Protein AF-A0A6M0KX44-F1 (afdb_monomer_lite)

Sequence (167 aa):
MLKAMPGNVDAEVINQVLIPKIIKIKYPELDDEEVESLRQFVVVDSVVKNGEIKEEGDKKFIKMADKFVNIDELHIDLIDTINPFQKAFEILSKSVTTGVLKLIQESIEFTRITMTQEEALILYPKIAKFKQERHRLPDINALDALEKRMAEALIFLNNLRRERKNG

Structure (mmCIF, N/CA/C/O backbone):
data_AF-A0A6M0KX44-F1
#
_entry.id   AF-A0A6M0KX44-F1
#
loop_
_atom_site.group_PDB
_atom_site.id
_atom_site.type_symbol
_atom_site.label_atom_id
_atom_site.label_alt_id
_atom_site.label_comp_id
_atom_site.label_asym_id
_atom_site.label_entity_id
_atom_site.label_seq_id
_atom_site.pdbx_PDB_ins_code
_atom_site.Cartn_x
_atom_site.Cartn_y
_atom_site.Cartn_z
_atom_site.occupancy
_atom_site.B_iso_or_equiv
_atom_site.auth_seq_id
_atom_site.auth_comp_id
_atom_site.auth_asym_id
_atom_site.auth_atom_id
_atom_site.pdbx_PDB_model_num
ATOM 1 N N . MET A 1 1 ? -10.682 19.448 -5.289 1.00 33.47 1 MET A N 1
ATOM 2 C CA . MET A 1 1 ? -11.369 18.164 -5.548 1.00 33.47 1 MET A CA 1
ATOM 3 C C . MET A 1 1 ? -10.320 17.142 -5.971 1.00 33.47 1 MET A C 1
ATOM 5 O O . MET A 1 1 ? -9.900 17.154 -7.122 1.00 33.47 1 MET A O 1
ATOM 9 N N . LEU A 1 2 ? -9.810 16.350 -5.024 1.00 35.00 2 LEU A N 1
ATOM 10 C CA . LEU A 1 2 ? -8.827 15.295 -5.290 1.00 35.00 2 LEU A CA 1
ATOM 11 C C . LEU A 1 2 ? -9.566 14.066 -5.830 1.00 35.00 2 LEU A C 1
ATOM 13 O O . LEU A 1 2 ? -10.404 13.489 -5.142 1.00 35.00 2 LEU A O 1
ATOM 17 N N . LYS A 1 3 ? -9.298 13.726 -7.094 1.00 34.03 3 LYS A N 1
ATOM 18 C CA . LYS A 1 3 ? -9.843 12.544 -7.763 1.00 34.03 3 LYS A CA 1
ATOM 19 C C . LYS A 1 3 ? -9.271 11.278 -7.126 1.00 34.03 3 LYS A C 1
ATOM 21 O O . LYS A 1 3 ? -8.059 11.113 -7.033 1.00 34.03 3 LYS A O 1
ATOM 26 N N . ALA A 1 4 ? -10.194 10.415 -6.730 1.00 50.09 4 ALA A N 1
ATOM 27 C CA . ALA A 1 4 ? -10.004 9.073 -6.219 1.00 50.09 4 ALA A CA 1
ATOM 28 C C . ALA A 1 4 ? -9.211 8.160 -7.172 1.00 50.09 4 ALA A C 1
ATOM 30 O O . ALA A 1 4 ? -9.519 8.129 -8.361 1.00 50.09 4 ALA A O 1
ATOM 31 N N . MET A 1 5 ? -8.269 7.385 -6.615 1.00 34.25 5 MET A N 1
ATOM 32 C CA . MET A 1 5 ? -7.830 6.030 -7.016 1.00 34.25 5 MET A CA 1
ATOM 33 C C . MET A 1 5 ? -6.917 5.453 -5.909 1.00 34.25 5 MET A C 1
ATOM 35 O O . MET A 1 5 ? -6.216 6.231 -5.265 1.00 34.25 5 MET A O 1
ATOM 39 N N . PRO A 1 6 ? -6.764 4.123 -5.768 1.00 38.16 6 PRO A N 1
ATOM 40 C CA . PRO A 1 6 ? -7.747 3.054 -5.613 1.00 38.16 6 PRO A CA 1
ATOM 41 C C . PRO A 1 6 ? -7.807 2.666 -4.119 1.00 38.16 6 PRO A C 1
ATOM 43 O O . PRO A 1 6 ? -6.915 1.996 -3.611 1.00 38.16 6 PRO A O 1
ATOM 46 N N . GLY A 1 7 ? -8.806 3.129 -3.371 1.00 43.78 7 GLY A N 1
ATOM 47 C CA . GLY A 1 7 ? -8.781 2.903 -1.920 1.00 43.78 7 GLY A CA 1
ATOM 48 C C . GLY A 1 7 ? -9.902 3.554 -1.133 1.00 43.78 7 GLY A C 1
ATOM 49 O O . GLY A 1 7 ? -9.722 3.828 0.046 1.00 43.78 7 GLY A O 1
ATOM 50 N N . ASN A 1 8 ? -11.053 3.798 -1.762 1.00 54.00 8 ASN A N 1
ATOM 51 C CA . ASN A 1 8 ? -12.259 4.251 -1.066 1.00 54.00 8 ASN A CA 1
ATOM 52 C C . ASN A 1 8 ? -12.893 3.064 -0.317 1.00 54.00 8 ASN A C 1
ATOM 54 O O . ASN A 1 8 ? -14.048 2.721 -0.537 1.00 54.00 8 ASN A O 1
ATOM 58 N N . VAL A 1 9 ? -12.080 2.341 0.454 1.00 61.72 9 VAL A N 1
ATOM 59 C CA . VAL A 1 9 ? -12.566 1.263 1.303 1.00 61.72 9 VAL A CA 1
ATOM 60 C C . VAL A 1 9 ? -13.200 1.949 2.496 1.00 61.72 9 VAL A C 1
ATOM 62 O O . VAL A 1 9 ? -12.519 2.673 3.225 1.00 61.72 9 VAL A O 1
ATOM 65 N N . ASP A 1 10 ? -14.507 1.767 2.643 1.00 76.12 10 ASP A N 1
ATOM 66 C CA . ASP A 1 10 ? -15.261 2.368 3.732 1.00 76.12 10 ASP A CA 1
ATOM 67 C C . ASP A 1 10 ? -14.647 1.974 5.079 1.00 76.12 10 ASP A C 1
ATOM 69 O O . ASP A 1 10 ? -14.158 0.852 5.246 1.00 76.12 10 ASP A O 1
ATOM 73 N N . ALA A 1 11 ? -14.664 2.899 6.044 1.00 78.00 11 ALA A N 1
ATOM 74 C CA . ALA A 1 11 ? -14.128 2.656 7.385 1.00 78.00 11 ALA A CA 1
ATOM 75 C C . ALA A 1 11 ? -14.719 1.376 7.997 1.00 78.00 11 ALA A C 1
ATOM 77 O O . ALA A 1 11 ? -13.994 0.567 8.569 1.00 78.00 11 ALA A O 1
ATOM 78 N N . GLU A 1 12 ? -16.004 1.139 7.749 1.00 80.25 12 GLU A N 1
ATOM 79 C CA . GLU A 1 12 ? -16.715 -0.060 8.172 1.00 80.25 12 GLU A CA 1
ATOM 80 C C . GLU A 1 12 ? -16.141 -1.336 7.537 1.00 80.25 12 GLU A C 1
ATOM 82 O O . GLU A 1 12 ? -15.875 -2.312 8.232 1.00 80.25 12 GLU A O 1
ATOM 87 N N . VAL A 1 13 ? -15.823 -1.322 6.239 1.00 81.44 13 VAL A N 1
ATOM 88 C CA . VAL A 1 13 ? -15.186 -2.464 5.560 1.00 81.44 13 VAL A CA 1
ATOM 89 C C . VAL A 1 13 ? -13.766 -2.697 6.089 1.00 81.44 13 VAL A C 1
ATOM 91 O O . VAL A 1 13 ? -13.336 -3.842 6.243 1.00 81.44 13 VAL A O 1
ATOM 94 N N . ILE A 1 14 ? -13.025 -1.635 6.407 1.00 80.81 14 ILE A N 1
ATOM 95 C CA . ILE A 1 14 ? -11.701 -1.759 7.031 1.00 80.81 14 ILE A CA 1
ATOM 96 C C . ILE A 1 14 ? -11.831 -2.430 8.402 1.00 80.81 14 ILE A C 1
ATOM 98 O O . ILE A 1 14 ? -11.165 -3.439 8.653 1.00 80.81 14 ILE A O 1
ATOM 102 N N . ASN A 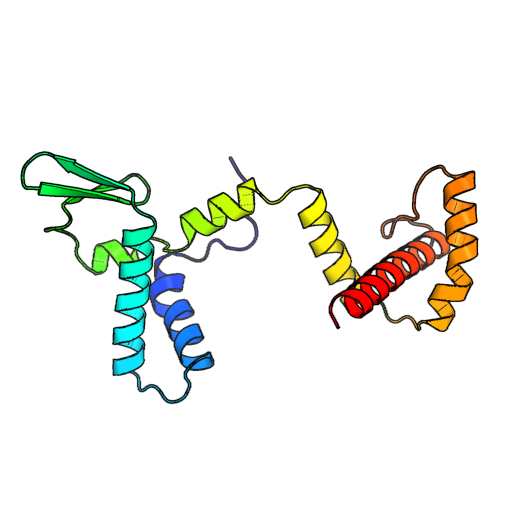1 15 ? -12.708 -1.899 9.252 1.00 83.69 15 ASN A N 1
ATOM 103 C CA . ASN A 1 15 ? -12.838 -2.295 10.648 1.00 83.69 15 ASN A CA 1
ATOM 104 C C . ASN A 1 15 ? -13.483 -3.674 10.812 1.00 83.69 15 ASN A C 1
ATOM 106 O O . ASN A 1 15 ? -12.996 -4.468 11.611 1.00 83.69 15 ASN A O 1
ATOM 110 N N . GLN A 1 16 ? -14.519 -3.993 10.034 1.00 84.75 16 GLN A N 1
ATOM 111 C CA . GLN A 1 16 ? -15.290 -5.233 10.174 1.00 84.75 16 GLN A CA 1
ATOM 112 C C . GLN A 1 16 ? -14.808 -6.369 9.263 1.00 84.75 16 GLN A C 1
ATOM 114 O O . GLN A 1 16 ? -15.067 -7.534 9.552 1.00 84.75 16 GLN A O 1
ATOM 119 N N . VAL A 1 17 ? -14.109 -6.073 8.160 1.00 85.25 17 VAL A N 1
ATOM 120 C CA . VAL A 1 17 ? -13.723 -7.106 7.178 1.00 85.25 17 VAL A CA 1
ATOM 121 C C . VAL A 1 17 ? -12.214 -7.245 7.049 1.00 85.25 17 VAL A C 1
ATOM 123 O O . VAL A 1 17 ? -11.698 -8.361 7.109 1.00 85.25 17 VAL A O 1
ATOM 126 N N . LEU A 1 18 ? -11.484 -6.148 6.840 1.00 83.25 18 LEU A N 1
ATOM 127 C CA . LEU A 1 18 ? -10.052 -6.232 6.536 1.00 83.25 18 LEU A CA 1
ATOM 128 C C . LEU A 1 18 ? -9.199 -6.511 7.773 1.00 83.25 18 LEU A C 1
ATOM 130 O O . LEU A 1 18 ? -8.347 -7.398 7.713 1.00 83.25 18 LEU A O 1
ATOM 134 N N . ILE A 1 19 ? -9.429 -5.803 8.882 1.00 86.44 19 ILE A N 1
ATOM 135 C CA . ILE A 1 19 ? -8.669 -6.010 10.123 1.00 86.44 19 ILE A CA 1
ATOM 136 C C . ILE A 1 19 ? -8.808 -7.461 10.621 1.00 86.44 19 ILE A C 1
ATOM 138 O O . ILE A 1 19 ? -7.770 -8.107 10.791 1.00 86.44 19 ILE A O 1
ATOM 142 N N . PRO A 1 20 ? -10.020 -8.045 10.742 1.00 88.81 20 PRO A N 1
ATOM 143 C CA . PRO A 1 20 ? -10.169 -9.444 11.151 1.00 88.81 20 PRO A CA 1
ATOM 144 C C . PRO A 1 20 ? -9.480 -10.431 10.204 1.00 88.81 20 PRO A C 1
ATOM 146 O O . PRO A 1 20 ? -8.826 -11.372 10.651 1.00 88.81 20 PRO A O 1
ATOM 149 N N . LYS A 1 21 ? -9.561 -10.204 8.883 1.00 88.00 21 LYS A N 1
ATOM 150 C CA . LYS A 1 21 ? -8.875 -11.053 7.893 1.00 88.00 21 LYS A CA 1
ATOM 151 C C . LYS A 1 21 ? -7.359 -11.021 8.057 1.00 88.00 21 LYS A C 1
ATOM 153 O O . LYS A 1 21 ? -6.725 -12.068 7.994 1.00 88.00 21 LYS A O 1
ATOM 158 N N . ILE A 1 22 ? -6.775 -9.840 8.261 1.00 87.12 22 ILE A N 1
ATOM 159 C CA . ILE A 1 22 ? -5.327 -9.693 8.458 1.00 87.12 22 ILE A CA 1
ATOM 160 C C . ILE A 1 22 ? -4.894 -10.374 9.757 1.00 87.12 22 ILE A C 1
ATOM 162 O O . ILE A 1 22 ? -3.874 -11.064 9.762 1.00 87.12 22 ILE A O 1
ATOM 166 N N . ILE A 1 23 ? -5.676 -10.223 10.831 1.00 87.50 23 ILE A N 1
ATOM 167 C CA . ILE A 1 23 ? -5.426 -10.902 12.105 1.00 87.50 23 ILE A CA 1
ATOM 168 C C . ILE A 1 23 ? -5.395 -12.420 11.894 1.00 87.50 23 ILE A C 1
ATOM 170 O O . ILE A 1 23 ? -4.394 -13.034 12.242 1.00 87.50 23 ILE A O 1
ATOM 174 N N . LYS A 1 24 ? -6.402 -13.005 11.230 1.00 88.88 24 LYS A N 1
ATOM 175 C CA . LYS A 1 24 ? -6.455 -14.453 10.945 1.00 88.88 24 LYS A CA 1
ATOM 176 C C . LYS A 1 24 ? -5.324 -14.956 10.049 1.00 88.88 24 LYS A C 1
ATOM 178 O O . LYS A 1 24 ? -4.873 -16.081 10.202 1.00 88.88 24 LYS A O 1
ATOM 183 N N . ILE A 1 25 ? -4.858 -14.147 9.097 1.00 90.44 25 ILE A N 1
ATOM 184 C CA . ILE A 1 25 ? -3.706 -14.521 8.260 1.00 90.44 25 ILE A CA 1
ATOM 185 C C . ILE A 1 25 ? -2.420 -14.556 9.094 1.00 90.44 25 ILE A C 1
ATOM 187 O O . ILE A 1 25 ? -1.567 -15.412 8.871 1.00 90.44 25 ILE A O 1
ATOM 191 N N . LYS A 1 26 ? -2.260 -13.609 10.025 1.00 88.62 26 LYS A N 1
ATOM 192 C CA . LYS A 1 26 ? -1.049 -13.473 10.841 1.00 88.62 26 LYS A CA 1
ATOM 193 C C . LYS A 1 26 ? -1.026 -14.422 12.042 1.00 88.62 26 LYS A C 1
ATOM 195 O O . LYS A 1 26 ? 0.053 -14.872 12.413 1.00 88.62 26 LYS A O 1
ATOM 200 N N . TYR A 1 27 ? -2.195 -14.706 12.605 1.00 91.00 27 TYR A N 1
ATOM 201 C CA . TYR A 1 27 ? -2.416 -15.577 13.754 1.00 91.00 27 TYR A CA 1
ATOM 202 C C . TYR A 1 27 ? -3.541 -16.574 13.419 1.00 91.00 27 TYR A C 1
ATOM 204 O O . TYR A 1 27 ? -4.690 -16.371 13.823 1.00 91.00 27 TYR A O 1
ATOM 212 N N . PRO A 1 28 ? -3.258 -17.609 12.603 1.00 91.44 28 PRO A N 1
ATOM 213 C CA . PRO A 1 28 ? -4.262 -18.584 12.169 1.00 91.44 28 PRO A CA 1
ATOM 214 C C . PRO A 1 28 ? -4.811 -19.461 13.298 1.00 91.44 28 PRO A C 1
ATOM 216 O O . PRO A 1 28 ? -5.822 -20.130 13.111 1.00 91.44 28 PRO A O 1
ATOM 219 N N . GLU A 1 29 ? -4.110 -19.503 14.429 1.00 91.56 29 GLU A N 1
ATOM 220 C CA . GLU A 1 29 ? -4.456 -20.264 15.625 1.00 91.56 29 GLU A CA 1
ATOM 221 C C . GLU A 1 29 ? -5.556 -19.629 16.478 1.00 91.56 29 GLU A C 1
ATOM 223 O O . GLU A 1 29 ? -6.122 -20.332 17.311 1.00 91.56 29 GLU A O 1
ATOM 228 N N . LEU A 1 30 ? -5.839 -18.336 16.282 1.00 91.38 30 LEU A N 1
ATOM 229 C CA . LEU A 1 30 ? -6.839 -17.625 17.073 1.00 91.38 30 LEU A CA 1
ATOM 230 C C . LEU A 1 30 ? -8.250 -18.050 16.683 1.00 91.38 30 LEU A C 1
ATOM 232 O O . LEU A 1 30 ? -8.577 -18.169 15.494 1.00 91.38 30 LEU A O 1
ATOM 236 N N . ASP A 1 31 ? -9.098 -18.213 17.691 1.00 92.81 31 ASP A N 1
ATOM 237 C CA . ASP A 1 31 ? -10.523 -18.422 17.476 1.00 92.81 31 ASP A CA 1
ATOM 238 C C . ASP A 1 31 ? -11.259 -17.113 17.122 1.00 92.81 31 ASP A C 1
ATOM 240 O O . ASP A 1 31 ? -10.691 -16.017 17.087 1.00 92.81 31 ASP A O 1
ATOM 244 N N . ASP A 1 32 ? -12.546 -17.222 16.793 1.00 89.38 32 ASP A N 1
ATOM 245 C CA . ASP A 1 32 ? -13.342 -16.066 16.377 1.00 89.38 32 ASP A CA 1
ATOM 246 C C . ASP A 1 32 ? -13.519 -15.020 17.499 1.00 89.38 32 ASP A C 1
ATOM 248 O O . ASP A 1 32 ? -13.609 -13.826 17.199 1.00 89.38 32 ASP A O 1
ATOM 252 N N . GLU A 1 33 ? -13.524 -15.428 18.772 1.00 91.19 33 GLU A N 1
ATOM 253 C CA . GLU A 1 33 ? -13.670 -14.526 19.924 1.00 91.19 33 GLU A CA 1
ATOM 254 C C . GLU A 1 33 ? -12.363 -13.774 20.217 1.00 91.19 33 GLU A C 1
ATOM 256 O O . GLU A 1 33 ? -12.361 -12.568 20.495 1.00 91.19 33 GLU A O 1
ATOM 261 N N . GLU A 1 34 ? -11.232 -14.463 20.095 1.00 89.88 34 GLU A N 1
ATOM 262 C CA . GLU A 1 34 ? -9.896 -13.895 20.223 1.00 89.88 34 GLU A CA 1
ATOM 263 C C . GLU A 1 34 ? -9.597 -12.911 19.085 1.00 89.88 34 GLU A C 1
ATOM 265 O O . GLU A 1 34 ? -9.055 -11.824 19.320 1.00 89.88 34 GLU A O 1
ATOM 270 N N . VAL A 1 35 ? -10.004 -13.241 17.853 1.00 89.81 35 VAL A N 1
ATOM 271 C CA . VAL A 1 35 ? -9.896 -12.339 16.697 1.00 89.81 35 VAL A CA 1
ATOM 272 C C . VAL A 1 35 ? -10.718 -11.072 16.918 1.00 89.81 35 VAL A C 1
ATOM 274 O O . VAL A 1 35 ? -10.226 -9.978 16.632 1.00 89.81 35 VAL A O 1
ATOM 277 N N . GLU A 1 36 ? -11.941 -11.191 17.436 1.00 85.56 36 GLU A N 1
ATOM 278 C CA . GLU A 1 36 ? -12.798 -10.035 17.709 1.00 85.56 36 GLU A CA 1
ATOM 279 C C . GLU A 1 36 ? -12.235 -9.162 18.838 1.00 85.56 36 GLU A C 1
ATOM 281 O O . GLU A 1 36 ? -12.172 -7.937 18.709 1.00 85.56 36 GLU A O 1
ATOM 286 N N . SER A 1 37 ? -11.723 -9.778 19.904 1.00 86.75 37 SER A N 1
ATOM 287 C CA . SER A 1 37 ? -11.063 -9.064 21.005 1.00 86.75 37 SER A CA 1
ATOM 288 C C . SER A 1 37 ? -9.842 -8.283 20.514 1.00 86.75 37 SER A C 1
ATOM 290 O O . SER A 1 37 ? -9.647 -7.110 20.849 1.00 86.75 37 SER A O 1
ATOM 292 N N . LEU A 1 38 ? -9.029 -8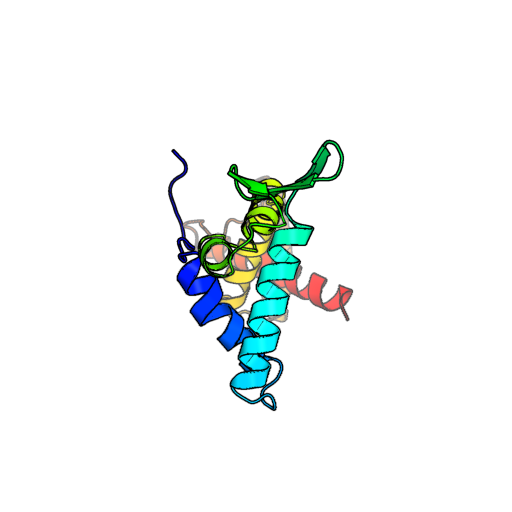.909 19.659 1.00 87.19 38 LEU A N 1
ATOM 293 C CA . LEU A 1 38 ? -7.855 -8.266 19.086 1.00 87.19 38 LEU A CA 1
ATOM 294 C C . LEU A 1 38 ? -8.235 -7.177 18.077 1.00 87.19 38 LEU A C 1
ATOM 296 O O . LEU A 1 38 ? -7.590 -6.129 18.049 1.00 87.19 38 LEU A O 1
ATOM 300 N N . ARG A 1 39 ? -9.297 -7.373 17.285 1.00 87.75 39 ARG A N 1
ATOM 301 C CA . ARG A 1 39 ? -9.853 -6.337 16.404 1.00 87.75 39 ARG A CA 1
ATOM 302 C C . ARG A 1 39 ? -10.229 -5.105 17.219 1.00 87.75 39 ARG A C 1
ATOM 304 O O . ARG A 1 39 ? -9.753 -4.019 16.901 1.00 87.75 39 ARG A O 1
ATOM 311 N N . GLN A 1 40 ? -11.019 -5.267 18.281 1.00 83.12 40 GLN A N 1
ATOM 312 C CA . GLN A 1 40 ? -11.438 -4.156 19.139 1.00 83.12 40 GLN A CA 1
ATOM 313 C C . GLN A 1 40 ? -10.236 -3.407 19.713 1.00 83.12 40 GLN A C 1
ATOM 315 O O . GLN A 1 40 ? -10.167 -2.183 19.604 1.00 83.12 40 GLN A O 1
ATOM 320 N N . PHE A 1 41 ? -9.248 -4.135 20.239 1.00 84.38 41 PHE A N 1
ATOM 321 C CA . PHE A 1 41 ? -8.020 -3.528 20.740 1.00 84.38 41 PHE A CA 1
ATOM 322 C C . PHE A 1 41 ? -7.284 -2.731 19.655 1.00 84.38 41 PHE A C 1
ATOM 324 O O . PHE A 1 41 ? -6.924 -1.578 19.879 1.00 84.38 41 PHE A O 1
ATOM 331 N N . VAL A 1 42 ? -7.090 -3.309 18.466 1.00 83.00 42 VAL A N 1
ATOM 332 C CA . VAL A 1 42 ? -6.376 -2.664 17.353 1.00 83.00 42 VAL A CA 1
ATOM 333 C C . VAL A 1 42 ? -7.089 -1.398 16.889 1.00 83.00 42 VAL A C 1
ATOM 335 O O . VAL A 1 42 ? -6.430 -0.381 16.660 1.00 83.00 42 VAL A O 1
ATOM 338 N N . VAL A 1 43 ? -8.415 -1.436 16.748 1.00 81.00 43 VAL A N 1
ATOM 339 C CA . VAL A 1 43 ? -9.192 -0.282 16.286 1.00 81.00 43 VAL A CA 1
ATOM 340 C C . VAL A 1 43 ? -9.151 0.835 17.341 1.00 81.00 43 VAL A C 1
ATOM 342 O O . VAL A 1 43 ? -8.825 1.974 17.000 1.00 81.00 43 VAL A O 1
ATOM 345 N N . VAL A 1 44 ? -9.383 0.516 18.620 1.00 80.12 44 VAL A N 1
ATOM 346 C CA . VAL A 1 44 ? -9.317 1.490 19.726 1.00 80.12 44 VAL A CA 1
ATOM 347 C C . VAL A 1 44 ? -7.920 2.097 19.841 1.00 80.12 44 VAL A C 1
ATOM 349 O O . VAL A 1 44 ? -7.780 3.319 19.823 1.00 80.12 44 VAL A O 1
ATOM 352 N N . ASP A 1 45 ? -6.878 1.269 19.913 1.00 81.25 45 ASP A N 1
ATOM 353 C CA . ASP A 1 45 ? -5.490 1.717 20.060 1.00 81.25 45 ASP A CA 1
ATOM 354 C C . ASP A 1 45 ? -5.069 2.630 18.903 1.00 81.25 45 ASP A C 1
ATOM 356 O O . ASP A 1 45 ? -4.464 3.683 19.117 1.00 81.25 45 ASP A O 1
ATOM 360 N N . SER A 1 46 ? -5.456 2.276 17.676 1.00 77.19 46 SER A N 1
ATOM 361 C CA . SER A 1 46 ? -5.157 3.079 16.492 1.00 77.19 46 SER A CA 1
ATOM 362 C C . SER A 1 46 ? -5.853 4.437 16.534 1.00 77.19 46 SER A C 1
ATOM 364 O O . SER A 1 46 ? -5.232 5.454 16.228 1.00 77.19 46 SER A O 1
ATOM 366 N N . VAL A 1 47 ? -7.128 4.486 16.923 1.00 73.62 47 VAL A N 1
ATOM 367 C CA . VAL A 1 47 ? -7.884 5.742 17.007 1.00 73.62 47 VAL A CA 1
ATOM 368 C C . VAL A 1 47 ? -7.365 6.625 18.145 1.00 73.62 47 VAL A C 1
ATOM 370 O O . VAL A 1 47 ? -7.157 7.821 17.937 1.00 73.62 47 VAL A O 1
ATOM 373 N N . VAL A 1 48 ? -7.066 6.043 19.308 1.00 74.31 48 VAL A N 1
ATOM 374 C CA . VAL A 1 48 ? -6.545 6.770 20.475 1.00 74.31 48 VAL A CA 1
ATOM 375 C C . VAL A 1 48 ? -5.152 7.338 20.211 1.00 74.31 48 VAL A C 1
ATOM 377 O O . VAL A 1 48 ? -4.919 8.518 20.461 1.00 74.31 48 VAL A O 1
ATOM 380 N N . LYS A 1 49 ? -4.229 6.543 19.652 1.00 71.56 49 LYS A N 1
ATOM 381 C CA . LYS A 1 49 ? -2.866 7.003 19.328 1.00 71.56 49 LYS A CA 1
ATOM 382 C C . LYS A 1 49 ? -2.832 8.033 18.204 1.00 71.56 49 LYS A C 1
ATOM 384 O O . LYS A 1 49 ? -1.932 8.872 18.165 1.00 71.56 49 LYS A O 1
ATOM 389 N N . ASN A 1 50 ? -3.780 7.964 17.271 1.00 65.69 50 ASN A N 1
ATOM 390 C CA . ASN A 1 50 ? -3.845 8.908 16.159 1.00 65.69 50 ASN A CA 1
ATOM 391 C C . ASN A 1 50 ? -4.615 10.192 16.501 1.00 65.69 50 ASN A C 1
ATOM 393 O O . ASN A 1 50 ? -4.375 11.215 15.844 1.00 65.69 50 ASN A O 1
ATOM 397 N N . GLY A 1 51 ? -5.489 10.159 17.509 1.00 67.31 51 GLY A N 1
ATOM 398 C CA . GLY A 1 51 ? -6.223 11.315 18.011 1.00 67.31 51 GLY A CA 1
ATOM 399 C C . GLY A 1 51 ? -5.349 12.279 18.815 1.00 67.31 51 GLY A C 1
ATOM 400 O O . GLY A 1 51 ? -4.379 11.892 19.461 1.00 67.31 51 GLY A O 1
ATOM 401 N N . GLU A 1 52 ? -5.682 13.569 18.768 1.00 67.75 52 GLU A N 1
ATOM 402 C CA . GLU A 1 52 ? -5.092 14.547 19.688 1.00 67.75 52 GLU A CA 1
ATOM 403 C C . GLU A 1 52 ? -5.900 14.539 20.984 1.00 67.75 52 GLU A C 1
ATOM 405 O O . GLU A 1 52 ? -7.080 14.897 20.979 1.00 67.75 52 GLU A O 1
ATOM 410 N N . ILE A 1 53 ? -5.270 14.130 22.084 1.00 68.44 53 ILE A N 1
ATOM 411 C CA . ILE A 1 53 ? -5.880 14.194 23.412 1.00 68.44 53 ILE A CA 1
ATOM 412 C C . ILE A 1 53 ? -5.668 15.605 23.959 1.00 68.44 53 ILE A C 1
ATOM 414 O O . ILE A 1 53 ? -4.534 16.077 24.059 1.00 68.44 53 ILE A O 1
ATOM 418 N N . LYS A 1 54 ? -6.761 16.282 24.308 1.00 69.75 54 LYS A N 1
ATOM 419 C CA . LYS A 1 54 ? -6.739 17.546 25.046 1.00 69.75 54 LYS A CA 1
ATOM 420 C C . LYS A 1 54 ? -7.455 17.358 26.374 1.00 69.75 54 LYS A C 1
ATOM 422 O O . LYS A 1 54 ? -8.580 16.868 26.416 1.00 69.75 54 LYS A O 1
ATOM 427 N N . GLU A 1 55 ? -6.791 17.752 27.450 1.00 70.12 55 GLU A N 1
ATOM 428 C CA . GLU A 1 55 ? -7.374 17.800 28.789 1.00 70.12 55 GLU A CA 1
ATOM 429 C C . GLU A 1 55 ? -7.888 19.212 29.061 1.00 70.12 55 GLU A C 1
ATOM 431 O O . GLU A 1 55 ? -7.152 20.190 28.913 1.00 70.12 55 GLU A O 1
ATOM 436 N N . GLU A 1 56 ? -9.161 19.315 29.440 1.00 68.00 56 GLU A N 1
ATOM 437 C CA . GLU A 1 56 ? -9.775 20.565 29.878 1.00 68.00 56 GLU A CA 1
ATOM 438 C C . GLU A 1 56 ? -10.517 20.301 31.197 1.00 68.00 56 GLU A C 1
ATOM 440 O O . GLU A 1 56 ? -11.621 19.755 31.226 1.00 68.00 56 GLU A O 1
ATOM 445 N N . GLY A 1 57 ? -9.862 20.637 32.314 1.00 75.94 57 GLY A N 1
ATOM 446 C CA . GLY A 1 57 ? -10.332 20.293 33.661 1.00 75.94 57 GLY A CA 1
ATOM 447 C C . GLY A 1 57 ? -10.197 18.794 33.963 1.00 75.94 57 GLY A C 1
ATOM 448 O O . GLY A 1 57 ? -9.179 18.194 33.636 1.00 75.94 57 GLY A O 1
ATOM 449 N N . ASP A 1 58 ? -11.227 18.195 34.571 1.00 75.06 58 ASP A N 1
ATOM 450 C CA . ASP A 1 58 ? -11.291 16.752 34.892 1.00 75.06 58 ASP A CA 1
ATOM 451 C C . ASP A 1 58 ? -11.726 15.871 33.706 1.00 75.06 58 ASP A C 1
ATOM 453 O O . ASP A 1 58 ? -11.799 14.648 33.829 1.00 75.06 58 ASP A O 1
ATOM 457 N N . LYS A 1 59 ? -12.040 16.469 32.550 1.00 71.12 59 LYS A N 1
ATOM 458 C CA . LYS A 1 59 ? -12.524 15.744 31.370 1.00 71.12 59 LYS A CA 1
ATOM 459 C C . LYS A 1 59 ? -11.441 15.641 30.306 1.00 71.12 59 LYS A C 1
ATOM 461 O O . LYS A 1 59 ? -10.753 16.615 29.987 1.00 71.12 59 LYS A O 1
ATOM 466 N N . LYS A 1 60 ? -11.328 14.449 29.720 1.00 71.44 60 LYS A N 1
ATOM 467 C CA . LYS A 1 60 ? -10.409 14.173 28.616 1.00 71.44 60 LYS A CA 1
ATOM 468 C C . LYS A 1 60 ? -11.182 14.170 27.307 1.00 71.44 60 LYS A C 1
ATOM 470 O O . LYS A 1 60 ? -12.134 13.412 27.137 1.00 71.44 60 LYS A O 1
ATOM 475 N N . PHE A 1 61 ? -10.748 14.994 26.366 1.00 71.00 61 PHE A N 1
ATOM 476 C CA . PHE A 1 61 ? -11.321 15.055 25.031 1.00 71.00 61 PHE A CA 1
ATOM 477 C C . PHE A 1 61 ? -10.351 14.461 24.030 1.00 71.00 61 PHE A C 1
ATOM 479 O O . PHE A 1 61 ? -9.145 14.703 24.094 1.00 71.00 61 PHE A O 1
ATOM 486 N N . ILE A 1 62 ? -10.888 13.718 23.071 1.00 70.69 62 ILE A N 1
ATOM 487 C CA . ILE A 1 62 ? -10.123 13.230 21.937 1.00 70.69 62 ILE A CA 1
ATOM 488 C C . ILE A 1 62 ? -10.652 13.874 20.655 1.00 70.69 62 ILE A C 1
ATOM 490 O O . ILE A 1 62 ? -11.849 13.855 20.354 1.00 70.69 62 ILE A O 1
ATOM 494 N N . LYS A 1 63 ? -9.741 14.481 19.890 1.00 68.25 63 LYS A N 1
ATOM 495 C CA . LYS A 1 63 ? -10.032 14.969 18.544 1.00 68.25 63 LYS A CA 1
ATOM 496 C C . LYS A 1 63 ? -9.751 13.847 17.547 1.00 68.25 63 LYS A C 1
ATOM 498 O O . LYS A 1 63 ? -8.591 13.521 17.294 1.00 68.25 63 LYS A O 1
ATOM 503 N N . MET A 1 64 ? -10.807 13.272 16.978 1.00 65.81 64 MET A N 1
ATOM 504 C CA . MET A 1 64 ? -10.751 12.151 16.034 1.00 65.81 64 MET A CA 1
ATOM 505 C C . MET A 1 64 ? -11.354 12.577 14.697 1.00 65.81 64 MET A C 1
ATOM 507 O O . MET A 1 64 ? -12.546 12.860 14.640 1.00 65.81 64 MET A O 1
ATOM 511 N N . ALA A 1 65 ? -10.542 12.634 13.632 1.00 58.66 65 ALA A N 1
ATOM 512 C CA . ALA A 1 65 ? -10.998 12.928 12.263 1.00 58.66 65 ALA A CA 1
ATOM 513 C C . ALA A 1 65 ? -12.021 14.089 12.189 1.00 58.66 65 ALA A C 1
ATOM 515 O O . ALA A 1 65 ? -13.131 13.930 11.691 1.00 58.66 65 ALA A O 1
ATOM 516 N N . ASP A 1 66 ? -11.649 15.240 12.759 1.00 57.75 66 ASP A N 1
ATOM 517 C CA . ASP A 1 66 ? -12.447 16.477 12.852 1.00 57.75 66 ASP A CA 1
ATOM 518 C C . ASP A 1 66 ? -13.642 16.482 13.823 1.00 57.75 66 ASP A C 1
ATOM 520 O O . ASP A 1 66 ? -14.276 17.524 13.996 1.00 57.75 66 ASP A O 1
ATOM 524 N N . LYS A 1 67 ? -13.904 15.389 14.548 1.00 62.47 67 LYS A N 1
ATOM 525 C CA . LYS A 1 67 ? -14.872 15.358 15.656 1.00 62.47 67 LYS A CA 1
ATOM 526 C C . LYS A 1 67 ? -14.176 15.519 17.005 1.00 62.47 67 LYS A C 1
ATOM 528 O O . LYS A 1 67 ? -13.123 14.934 17.248 1.00 62.47 67 LYS A O 1
ATOM 533 N N . PHE A 1 68 ? -14.782 16.311 17.884 1.00 65.81 68 PHE A N 1
ATOM 534 C CA . PHE A 1 68 ? -14.375 16.471 19.278 1.00 65.81 68 PHE A CA 1
ATOM 535 C C . PHE A 1 68 ? -15.321 15.631 20.136 1.00 65.81 68 PHE A C 1
ATOM 537 O O . PHE A 1 68 ? -16.515 15.919 20.171 1.00 65.81 68 PHE A O 1
ATOM 544 N N . VAL A 1 69 ? -14.815 14.568 20.762 1.00 68.69 69 VAL A N 1
ATOM 545 C CA . VAL A 1 69 ? -15.635 13.624 21.539 1.00 68.69 69 VAL A CA 1
ATOM 546 C C . VAL A 1 69 ? -15.030 13.472 22.932 1.00 68.69 69 VAL A C 1
ATOM 548 O O . VAL A 1 69 ? -13.806 13.434 23.080 1.00 68.69 69 VAL A O 1
ATOM 551 N N . ASN A 1 70 ? -15.879 13.429 23.959 1.00 67.50 70 ASN A N 1
ATOM 552 C CA . ASN A 1 70 ? -15.451 13.097 25.315 1.00 67.50 70 ASN A CA 1
ATOM 553 C C . ASN A 1 70 ? -15.046 11.615 25.359 1.00 67.50 70 ASN A C 1
ATOM 555 O O . ASN A 1 70 ? -15.788 10.766 24.871 1.00 67.50 70 ASN A O 1
ATOM 559 N N . ILE A 1 71 ? -13.886 11.302 25.938 1.00 67.25 71 ILE A N 1
ATOM 560 C CA . ILE A 1 71 ? -13.402 9.918 26.056 1.00 67.25 71 ILE A CA 1
ATOM 561 C C . ILE A 1 71 ? -14.392 9.054 26.855 1.00 67.25 71 ILE A C 1
ATOM 563 O O . ILE A 1 71 ? -14.571 7.884 26.524 1.00 67.25 71 ILE A O 1
ATOM 567 N N . ASP A 1 72 ? -15.096 9.641 27.827 1.00 67.06 72 ASP A N 1
ATOM 568 C CA . ASP A 1 72 ? -16.098 8.936 28.639 1.00 67.06 72 ASP A CA 1
ATOM 569 C C . ASP A 1 72 ? -17.378 8.569 27.854 1.00 67.06 72 ASP A C 1
ATOM 571 O O . ASP A 1 72 ? -18.149 7.719 28.292 1.00 67.06 72 ASP A O 1
ATOM 575 N N . GLU A 1 73 ? -17.611 9.190 26.691 1.00 66.12 73 GLU A N 1
ATOM 576 C CA . GLU A 1 73 ? -18.778 8.963 25.816 1.00 66.12 73 GLU A CA 1
ATOM 577 C C . GLU A 1 73 ? -18.398 8.213 24.522 1.00 66.12 73 GLU A C 1
ATOM 579 O O . GLU A 1 73 ? -19.146 8.192 23.539 1.00 66.12 73 GLU A O 1
ATOM 584 N N . LEU A 1 74 ? -17.210 7.601 24.487 1.00 65.56 74 LEU A N 1
ATOM 585 C CA . LEU A 1 74 ? -16.713 6.885 23.318 1.00 65.56 74 LEU A CA 1
ATOM 586 C C . LEU A 1 74 ? -17.394 5.513 23.178 1.00 65.56 74 LEU A C 1
ATOM 588 O O . LEU A 1 74 ? -16.977 4.526 23.781 1.00 65.56 74 LEU A O 1
ATOM 592 N N . HIS A 1 75 ? -18.428 5.437 22.343 1.00 68.06 75 HIS A N 1
ATOM 593 C CA . HIS A 1 75 ? -19.066 4.170 21.974 1.00 68.06 75 HIS A CA 1
ATOM 594 C C . HIS A 1 75 ? -18.299 3.444 20.859 1.00 68.06 75 HIS A C 1
ATOM 596 O O . HIS A 1 75 ? -17.832 4.084 19.916 1.00 68.06 75 HIS A O 1
ATOM 602 N N . ILE A 1 76 ? -18.229 2.107 20.928 1.00 65.25 76 ILE A N 1
ATOM 603 C CA . ILE A 1 76 ? -17.575 1.246 19.918 1.00 65.25 76 ILE A CA 1
ATOM 604 C C . ILE A 1 76 ? -18.139 1.516 18.510 1.00 65.25 76 ILE A C 1
ATOM 606 O O . ILE A 1 76 ? -17.373 1.631 17.557 1.00 65.25 76 ILE A O 1
ATOM 610 N N . ASP A 1 77 ? -19.446 1.764 18.401 1.00 64.81 77 ASP A N 1
ATOM 611 C CA . ASP A 1 77 ? -20.122 2.078 17.134 1.00 64.81 77 ASP A CA 1
ATOM 612 C C . ASP A 1 77 ? -19.589 3.360 16.466 1.00 64.81 77 ASP A C 1
ATOM 614 O O . ASP A 1 77 ? -19.549 3.471 15.241 1.00 64.81 77 ASP A O 1
ATOM 618 N N . LEU A 1 78 ? -19.139 4.344 17.255 1.00 68.56 78 LEU A N 1
ATOM 619 C CA . LEU A 1 78 ? -18.526 5.565 16.720 1.00 68.56 78 LEU A CA 1
ATOM 620 C C . LEU A 1 78 ? -17.133 5.283 16.154 1.00 68.56 78 LEU A C 1
ATOM 622 O O . LEU A 1 78 ? -16.727 5.920 15.180 1.00 68.56 78 LEU A O 1
ATOM 626 N N . ILE A 1 79 ? -16.416 4.326 16.738 1.00 70.19 79 ILE A N 1
ATOM 627 C CA . ILE A 1 79 ? -15.067 3.945 16.327 1.00 70.19 79 ILE A CA 1
ATOM 628 C C . ILE A 1 79 ? -15.107 3.221 14.976 1.00 70.19 79 ILE A C 1
ATOM 630 O O . ILE A 1 79 ? -14.278 3.506 14.112 1.00 70.19 79 ILE A O 1
ATOM 634 N N . ASP A 1 80 ? -16.113 2.377 14.739 1.00 72.44 80 ASP A N 1
ATOM 635 C CA . ASP A 1 80 ? -16.254 1.649 13.472 1.00 72.44 80 ASP A CA 1
ATOM 636 C C . ASP A 1 80 ? -16.457 2.585 12.260 1.00 72.44 80 ASP A C 1
ATOM 638 O O . ASP A 1 80 ? -16.072 2.241 11.140 1.00 72.44 80 ASP A O 1
ATOM 642 N N . THR A 1 81 ? -16.960 3.807 12.479 1.00 71.19 81 THR A N 1
ATOM 643 C CA . THR A 1 81 ? -17.095 4.839 11.430 1.00 71.19 81 THR A CA 1
ATOM 644 C C . THR A 1 81 ? -15.798 5.590 11.113 1.00 71.19 81 THR A C 1
ATOM 646 O O . THR A 1 81 ? -15.745 6.374 10.161 1.00 71.19 81 THR A O 1
ATOM 649 N N . ILE A 1 82 ? -14.741 5.371 11.895 1.00 71.62 82 ILE A N 1
ATOM 650 C CA . ILE A 1 82 ? -13.461 6.063 11.768 1.00 71.62 82 ILE A CA 1
ATOM 651 C C . ILE A 1 82 ? -12.450 5.107 11.143 1.00 71.62 82 ILE A C 1
ATOM 653 O O . ILE A 1 82 ? -12.250 3.992 11.614 1.00 71.62 82 ILE A O 1
ATOM 657 N N . ASN A 1 83 ? -11.769 5.551 10.084 1.00 75.19 83 ASN A N 1
ATOM 658 C CA . ASN A 1 83 ? -10.668 4.789 9.505 1.00 75.19 83 ASN A CA 1
ATOM 659 C C . ASN A 1 83 ? -9.412 4.936 10.393 1.00 75.19 83 ASN A C 1
ATOM 661 O O . ASN A 1 83 ? -8.824 6.026 10.423 1.00 75.19 83 ASN A O 1
ATOM 665 N N . PRO A 1 84 ? -8.944 3.864 11.063 1.00 71.75 84 PRO A N 1
ATOM 666 C CA . PRO A 1 84 ? -7.801 3.931 11.973 1.00 71.75 84 PRO A CA 1
ATOM 667 C C . PRO A 1 84 ? -6.484 4.301 11.274 1.00 71.75 84 PRO A C 1
ATOM 669 O O . PRO A 1 84 ? -5.556 4.773 11.927 1.00 71.75 84 PRO A O 1
ATOM 672 N N . PHE A 1 85 ? -6.392 4.143 9.949 1.00 70.44 85 PHE A N 1
ATOM 673 C CA . PHE A 1 85 ? -5.174 4.369 9.165 1.00 70.44 85 PHE A CA 1
ATOM 674 C C . PHE A 1 85 ? -5.169 5.689 8.386 1.00 70.44 85 PHE A C 1
ATOM 676 O O . PHE A 1 85 ? -4.212 5.964 7.658 1.00 70.44 85 PHE A O 1
ATOM 683 N N . GLN A 1 86 ? -6.189 6.537 8.551 1.00 69.56 86 GLN 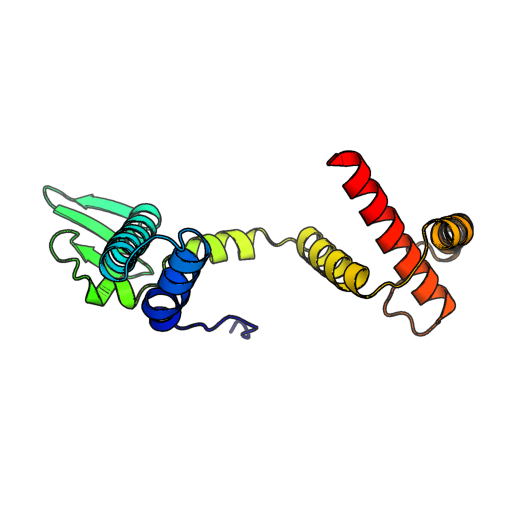A N 1
ATOM 684 C CA . GLN A 1 86 ? -6.313 7.792 7.802 1.00 69.56 86 GLN A CA 1
ATOM 685 C C . GLN A 1 86 ? -5.078 8.697 7.961 1.00 69.56 86 GLN A C 1
ATOM 687 O O . GLN A 1 86 ? -4.556 9.217 6.978 1.00 69.56 86 GLN A O 1
ATOM 692 N N . LYS A 1 87 ? -4.562 8.838 9.189 1.00 66.38 87 LYS A N 1
ATOM 693 C CA . LYS A 1 87 ? -3.384 9.669 9.496 1.00 66.38 87 LYS A CA 1
ATOM 694 C C . LYS A 1 87 ? -2.090 9.074 8.940 1.00 66.38 87 LYS A C 1
ATOM 696 O O . LYS A 1 87 ? -1.248 9.805 8.426 1.00 66.38 87 LYS A O 1
ATOM 701 N N . ALA A 1 88 ? -1.945 7.749 8.987 1.00 65.50 88 ALA A N 1
ATOM 702 C CA . ALA A 1 88 ? -0.820 7.055 8.364 1.00 65.50 88 ALA A CA 1
ATOM 703 C C . ALA A 1 88 ? -0.831 7.260 6.842 1.00 65.50 88 ALA A C 1
ATOM 705 O O . ALA A 1 88 ? 0.204 7.575 6.260 1.00 65.50 88 ALA A O 1
ATOM 706 N N . PHE A 1 89 ? -2.004 7.180 6.206 1.00 61.72 89 PHE A N 1
ATOM 707 C CA . PHE A 1 89 ? -2.155 7.500 4.790 1.00 61.72 89 PHE A CA 1
ATOM 708 C C . PHE A 1 89 ? -1.881 8.977 4.499 1.00 61.72 89 PHE A C 1
ATOM 710 O O . PHE A 1 89 ? -1.247 9.297 3.502 1.00 61.72 89 PHE A O 1
ATOM 717 N N . GLU A 1 90 ? -2.302 9.898 5.360 1.00 65.75 90 GLU A N 1
ATOM 718 C CA . GLU A 1 90 ? -1.999 11.321 5.205 1.00 65.75 90 GLU A CA 1
ATOM 719 C C . GLU A 1 90 ? -0.486 11.588 5.281 1.00 65.75 90 GLU A C 1
ATOM 721 O O . GLU A 1 90 ? 0.062 12.313 4.456 1.00 65.75 90 GLU A O 1
ATOM 726 N N . ILE A 1 91 ? 0.221 10.947 6.214 1.00 63.59 91 ILE A N 1
ATOM 727 C CA . ILE A 1 91 ? 1.684 11.018 6.311 1.00 63.59 91 ILE A CA 1
ATOM 728 C C . ILE A 1 91 ? 2.337 10.403 5.071 1.00 63.59 91 ILE A C 1
ATOM 730 O O . ILE A 1 91 ? 3.236 11.011 4.488 1.00 63.59 91 ILE A O 1
ATOM 734 N N . LEU A 1 92 ? 1.884 9.225 4.635 1.00 57.47 92 LEU A N 1
ATOM 735 C CA . LEU A 1 92 ? 2.401 8.563 3.437 1.00 57.47 92 LEU A CA 1
ATOM 736 C C . LEU A 1 92 ? 2.143 9.415 2.194 1.00 57.47 92 LEU A C 1
ATOM 738 O O . LEU A 1 92 ? 3.073 9.741 1.478 1.00 57.47 92 LEU A O 1
ATOM 742 N N . SER A 1 93 ? 0.920 9.878 1.970 1.00 60.22 93 SER A N 1
ATOM 743 C CA . SER A 1 93 ? 0.560 10.727 0.829 1.00 60.22 93 SER A CA 1
ATOM 744 C C . SER A 1 93 ? 1.309 12.063 0.814 1.00 60.22 93 SER A C 1
ATOM 746 O O . SER A 1 93 ? 1.679 12.529 -0.261 1.00 60.22 93 SER A O 1
ATOM 748 N N . LYS A 1 94 ? 1.615 12.648 1.980 1.00 64.62 94 LYS A N 1
ATOM 749 C CA . LYS A 1 94 ? 2.476 13.839 2.089 1.00 64.62 94 LYS A CA 1
ATOM 750 C C . LYS A 1 94 ? 3.959 13.538 1.844 1.00 64.62 94 LYS A C 1
ATOM 752 O O . LYS A 1 94 ? 4.684 14.415 1.385 1.00 64.62 94 LYS A O 1
ATOM 757 N N . SER A 1 95 ? 4.421 12.327 2.156 1.00 57.31 95 SER A N 1
ATOM 758 C CA . SER A 1 95 ? 5.822 11.894 2.006 1.00 57.31 95 SER A CA 1
ATOM 759 C C . SER A 1 95 ? 6.108 11.127 0.709 1.00 57.31 95 SER A C 1
ATOM 761 O O . SER A 1 95 ? 7.271 10.870 0.386 1.00 57.31 95 SER A O 1
ATOM 763 N N . VAL A 1 96 ? 5.075 10.808 -0.076 1.00 58.97 96 VAL A N 1
ATOM 764 C CA . VAL A 1 96 ? 5.191 10.246 -1.422 1.00 58.97 96 VAL A CA 1
ATOM 765 C C . VAL A 1 96 ? 5.721 11.342 -2.342 1.00 58.97 96 VAL A C 1
ATOM 767 O O . VAL A 1 96 ? 5.001 12.129 -2.951 1.00 58.97 96 VAL A O 1
ATOM 770 N N . THR A 1 97 ? 7.045 11.410 -2.408 1.00 65.31 97 THR A N 1
ATOM 771 C CA . THR A 1 97 ? 7.767 12.260 -3.348 1.00 65.31 97 THR A CA 1
ATOM 772 C C . THR A 1 97 ? 7.767 11.622 -4.736 1.00 65.31 97 THR A C 1
ATOM 774 O O . THR A 1 97 ? 7.580 10.412 -4.892 1.00 65.31 97 THR A O 1
ATOM 777 N N . THR A 1 98 ? 8.048 12.420 -5.766 1.00 70.12 98 THR A N 1
ATOM 778 C CA . THR A 1 98 ? 8.268 11.920 -7.135 1.00 70.12 98 THR A CA 1
ATOM 779 C C . THR A 1 98 ? 9.297 10.785 -7.181 1.00 70.12 98 THR A C 1
ATOM 781 O O . THR A 1 98 ? 9.157 9.864 -7.981 1.00 70.12 98 THR A O 1
ATOM 784 N N . GLY A 1 99 ? 10.286 10.802 -6.280 1.00 68.62 99 GLY A N 1
ATOM 785 C CA . GLY A 1 99 ? 11.241 9.712 -6.094 1.00 68.62 99 GLY A CA 1
ATOM 786 C C . GLY A 1 99 ? 10.582 8.401 -5.659 1.00 68.62 99 GLY A C 1
ATOM 787 O O . GLY A 1 99 ? 10.820 7.377 -6.286 1.00 68.62 99 GLY A O 1
ATOM 788 N N . VAL A 1 100 ? 9.716 8.421 -4.641 1.00 70.69 100 VAL A N 1
ATOM 789 C CA . VAL A 1 100 ? 9.019 7.215 -4.150 1.00 70.69 100 VAL A CA 1
ATOM 790 C C . VAL A 1 100 ? 8.056 6.659 -5.200 1.00 70.69 100 VAL A C 1
ATOM 792 O O . VAL A 1 100 ? 8.047 5.454 -5.434 1.00 70.69 100 VAL A O 1
ATOM 795 N N . LEU A 1 101 ? 7.305 7.520 -5.897 1.00 68.69 101 LEU A N 1
ATOM 796 C CA . LEU A 1 101 ? 6.439 7.089 -7.006 1.00 68.69 101 LEU A CA 1
ATOM 797 C C . LEU A 1 101 ? 7.239 6.412 -8.116 1.00 68.69 101 LEU A C 1
ATOM 799 O O . LEU A 1 101 ? 6.851 5.348 -8.594 1.00 68.69 101 LEU A O 1
ATOM 803 N N . LYS A 1 102 ? 8.386 6.994 -8.479 1.00 71.75 102 LYS A N 1
ATOM 804 C CA . LYS A 1 102 ? 9.289 6.409 -9.466 1.00 71.75 102 LYS A CA 1
ATOM 805 C C . LYS A 1 102 ? 9.811 5.042 -9.015 1.00 71.75 102 LYS A C 1
ATOM 807 O O . LYS A 1 102 ? 9.857 4.125 -9.820 1.00 71.75 102 LYS A O 1
ATOM 812 N N . LEU A 1 103 ? 10.141 4.873 -7.734 1.00 73.50 103 LEU A N 1
ATOM 813 C CA . LEU A 1 103 ? 10.576 3.583 -7.182 1.00 73.50 103 LEU A CA 1
ATOM 814 C C . LEU A 1 103 ? 9.475 2.514 -7.219 1.00 73.50 103 LEU A C 1
ATOM 816 O O . LEU A 1 103 ? 9.762 1.350 -7.510 1.00 73.50 103 LEU A O 1
ATOM 820 N N . ILE A 1 104 ? 8.225 2.893 -6.939 1.00 76.88 104 ILE A N 1
ATOM 821 C CA . ILE A 1 104 ? 7.070 1.990 -7.046 1.00 76.88 104 ILE A CA 1
ATOM 822 C C . ILE A 1 104 ? 6.871 1.581 -8.508 1.00 76.88 104 ILE A C 1
AT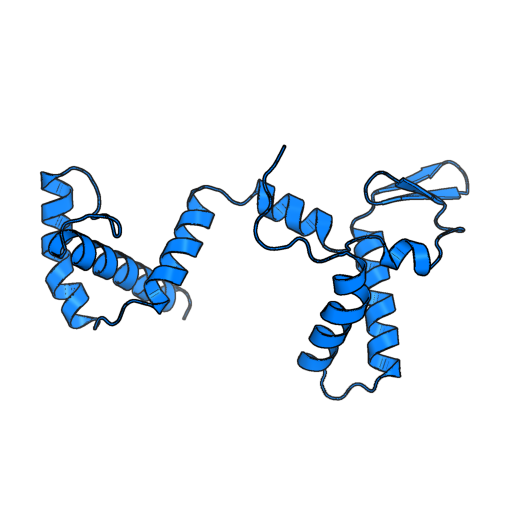OM 824 O O . ILE A 1 104 ? 6.730 0.395 -8.799 1.00 76.88 104 ILE A O 1
ATOM 828 N N . GLN A 1 105 ? 6.923 2.545 -9.429 1.00 71.75 105 GLN A N 1
ATOM 829 C CA . GLN A 1 105 ? 6.809 2.290 -10.860 1.00 71.75 105 GLN A CA 1
ATOM 830 C C . GLN A 1 105 ? 7.920 1.352 -11.361 1.00 71.75 105 GLN A C 1
ATOM 832 O O . GLN A 1 105 ? 7.615 0.343 -11.991 1.00 71.75 105 GLN A O 1
ATOM 837 N N . GLU A 1 106 ? 9.180 1.611 -10.994 1.00 76.81 106 GLU A N 1
ATOM 838 C CA . GLU A 1 106 ? 10.325 0.746 -11.319 1.00 76.81 106 GLU A CA 1
ATOM 839 C C . GLU A 1 106 ? 10.139 -0.681 -10.776 1.00 76.81 106 GLU A C 1
ATOM 841 O O . GLU A 1 106 ? 10.472 -1.651 -11.454 1.00 76.81 106 GLU A O 1
ATOM 846 N N . SER A 1 107 ? 9.592 -0.830 -9.564 1.00 76.69 107 SER A N 1
ATOM 847 C CA . SER A 1 107 ? 9.325 -2.146 -8.964 1.00 76.69 107 SER A CA 1
ATOM 848 C C . SER A 1 107 ? 8.245 -2.915 -9.729 1.00 76.69 107 SER A C 1
ATOM 850 O O . SER A 1 107 ? 8.408 -4.102 -10.001 1.00 76.69 107 SER A O 1
ATOM 852 N N . ILE A 1 108 ? 7.162 -2.244 -10.129 1.00 77.00 108 ILE A N 1
ATOM 853 C CA . ILE A 1 108 ? 6.087 -2.850 -10.930 1.00 77.00 108 ILE A CA 1
ATOM 854 C C . ILE A 1 108 ? 6.607 -3.237 -12.316 1.00 77.00 108 ILE A C 1
ATOM 856 O O . ILE A 1 108 ? 6.329 -4.335 -12.794 1.00 77.00 108 ILE A O 1
ATOM 860 N N . GLU A 1 109 ? 7.373 -2.362 -12.962 1.00 78.56 109 GLU A N 1
ATOM 861 C CA . GLU A 1 109 ? 7.964 -2.628 -14.274 1.00 78.56 109 GLU A CA 1
ATOM 862 C C . GLU A 1 109 ? 8.933 -3.809 -14.202 1.00 78.56 109 GLU A C 1
ATOM 864 O O . GLU A 1 109 ? 8.844 -4.713 -15.027 1.00 78.56 109 GLU A O 1
ATOM 869 N N . PHE A 1 110 ? 9.757 -3.892 -13.154 1.00 80.19 110 PHE A N 1
ATOM 870 C CA . PHE A 1 110 ? 10.647 -5.029 -12.922 1.00 80.19 110 PHE A CA 1
ATOM 871 C C . PHE A 1 110 ? 9.926 -6.374 -12.855 1.00 80.19 110 PHE A C 1
ATOM 873 O O . PHE A 1 110 ? 10.385 -7.320 -13.486 1.00 80.19 110 PHE A O 1
ATOM 880 N N . THR A 1 111 ? 8.769 -6.463 -12.186 1.00 78.44 111 THR A N 1
ATOM 881 C CA . THR A 1 111 ? 8.001 -7.727 -12.147 1.00 78.44 111 THR A CA 1
ATOM 882 C C . THR A 1 111 ? 7.536 -8.209 -13.524 1.00 78.44 111 THR A C 1
ATOM 884 O O . THR A 1 111 ? 7.218 -9.384 -13.686 1.00 78.44 111 THR A O 1
ATOM 887 N N . ARG A 1 112 ? 7.499 -7.321 -14.526 1.00 78.75 112 ARG A N 1
ATOM 888 C CA . ARG A 1 112 ? 7.097 -7.634 -15.905 1.00 78.75 112 ARG A CA 1
ATOM 889 C C . ARG A 1 112 ? 8.287 -7.910 -16.823 1.00 78.75 112 ARG A C 1
ATOM 891 O O . ARG A 1 112 ? 8.091 -8.419 -17.926 1.00 78.75 112 ARG A O 1
ATOM 898 N N . ILE A 1 113 ? 9.503 -7.562 -16.405 1.00 81.88 113 ILE A N 1
ATOM 899 C CA . ILE A 1 113 ? 10.706 -7.695 -17.225 1.00 81.88 113 ILE A CA 1
ATOM 900 C C . ILE A 1 113 ? 11.187 -9.145 -17.180 1.00 81.88 113 ILE A C 1
ATOM 902 O O . ILE A 1 113 ? 11.631 -9.651 -16.155 1.00 81.88 113 ILE A O 1
ATOM 906 N N . THR A 1 114 ? 11.152 -9.800 -18.337 1.00 79.81 114 THR A N 1
ATOM 907 C CA . THR A 1 114 ? 11.812 -11.086 -18.575 1.00 79.81 114 THR A CA 1
ATOM 908 C C . THR A 1 114 ? 13.141 -10.815 -19.281 1.00 79.81 114 THR A C 1
ATOM 910 O O . THR A 1 114 ? 13.214 -10.632 -20.498 1.00 79.81 114 THR A O 1
ATOM 913 N N . MET A 1 115 ? 14.207 -10.683 -18.493 1.00 83.06 115 MET A N 1
ATOM 914 C CA . MET A 1 115 ? 15.553 -10.405 -18.995 1.00 83.06 115 MET A CA 1
ATOM 915 C C . MET A 1 115 ? 16.591 -11.110 -18.120 1.00 83.06 115 MET A C 1
ATOM 917 O O . MET A 1 115 ? 16.416 -11.215 -16.906 1.00 83.06 115 MET A O 1
ATOM 921 N N . THR A 1 116 ? 17.674 -11.594 -18.729 1.00 87.19 116 THR A N 1
ATOM 922 C CA . THR A 1 116 ? 18.792 -12.204 -17.998 1.00 87.19 116 THR A CA 1
ATOM 923 C C . THR A 1 116 ? 19.838 -11.162 -17.601 1.00 87.19 116 THR A C 1
ATOM 925 O O . THR A 1 116 ? 19.969 -10.099 -18.214 1.00 87.19 116 THR A O 1
ATOM 928 N N . GLN A 1 117 ? 20.637 -11.472 -16.576 1.00 84.44 117 GLN A N 1
ATOM 929 C CA . GLN A 1 117 ? 21.726 -10.592 -16.141 1.00 84.44 117 GLN A CA 1
ATOM 930 C C . GLN A 1 117 ? 22.769 -10.362 -17.250 1.00 84.44 117 GLN A C 1
ATOM 932 O O . GLN A 1 117 ? 23.304 -9.261 -17.375 1.00 84.44 117 GLN A O 1
ATOM 937 N N . GLU A 1 118 ? 23.050 -11.381 -18.061 1.00 84.38 118 GLU A N 1
ATOM 938 C CA . GLU A 1 118 ? 23.990 -11.292 -19.183 1.00 84.38 118 GLU A CA 1
ATOM 939 C C . GLU A 1 118 ? 23.485 -10.332 -20.268 1.00 84.38 118 GLU A C 1
ATOM 941 O O . GLU A 1 118 ? 24.235 -9.469 -20.727 1.00 84.38 118 GLU A O 1
ATOM 946 N N . GLU A 1 119 ? 22.196 -10.410 -20.613 1.00 84.38 119 GLU A N 1
ATOM 947 C CA . GLU A 1 119 ? 21.559 -9.496 -21.566 1.00 84.38 119 GLU A CA 1
ATOM 948 C C . GLU A 1 119 ? 21.633 -8.039 -21.074 1.00 84.38 119 GLU A C 1
ATOM 950 O O . GLU A 1 119 ? 22.010 -7.135 -21.826 1.00 84.38 119 GLU A O 1
ATOM 955 N N . ALA A 1 120 ? 21.379 -7.817 -19.781 1.00 86.94 120 ALA A N 1
ATOM 956 C CA . ALA A 1 120 ? 21.471 -6.502 -19.154 1.00 86.94 120 ALA A CA 1
ATOM 957 C C . ALA A 1 120 ? 22.888 -5.899 -19.239 1.00 86.94 120 ALA A C 1
ATOM 959 O O . ALA A 1 120 ? 23.056 -4.709 -19.523 1.00 86.94 120 ALA A O 1
ATOM 960 N N . LEU A 1 121 ? 23.921 -6.723 -19.022 1.00 86.12 121 LEU A N 1
ATOM 961 C CA . LEU A 1 121 ? 25.327 -6.309 -19.082 1.00 86.12 121 LEU A CA 1
ATOM 962 C C . LEU A 1 121 ? 25.760 -5.922 -20.500 1.00 86.12 121 LEU A C 1
ATOM 964 O O . LEU A 1 121 ? 26.506 -4.956 -20.667 1.00 86.12 121 LEU A O 1
ATOM 968 N N . ILE A 1 122 ? 25.262 -6.624 -21.520 1.00 88.44 122 ILE A N 1
ATOM 969 C CA . ILE A 1 122 ? 25.527 -6.301 -22.930 1.00 88.44 122 ILE A CA 1
ATOM 970 C C . ILE A 1 122 ? 24.873 -4.966 -23.323 1.00 88.44 122 ILE A C 1
ATOM 972 O O . ILE A 1 122 ? 25.437 -4.197 -24.109 1.00 88.44 122 ILE A O 1
ATOM 976 N N . LEU A 1 123 ? 23.690 -4.665 -22.779 1.00 86.62 123 LEU A N 1
ATOM 977 C CA . LEU A 1 123 ? 22.964 -3.421 -23.052 1.00 86.62 123 LEU A CA 1
ATOM 978 C C . LEU A 1 123 ? 23.532 -2.213 -22.293 1.00 86.62 123 LEU A C 1
ATOM 980 O O . LEU A 1 123 ? 23.436 -1.087 -22.783 1.00 86.62 123 LEU A O 1
ATOM 984 N N . TYR A 1 124 ? 24.198 -2.420 -21.157 1.00 86.69 124 TYR A N 1
ATOM 985 C CA . TYR A 1 124 ? 24.789 -1.354 -20.342 1.00 86.69 124 TYR A CA 1
ATOM 986 C C . TYR A 1 124 ? 25.695 -0.355 -21.099 1.00 86.69 124 TYR A C 1
ATOM 988 O O . TYR A 1 124 ? 25.468 0.855 -20.988 1.00 86.69 124 TYR A O 1
ATOM 996 N N . PRO A 1 125 ? 26.682 -0.776 -21.919 1.00 88.69 125 PRO A N 1
ATOM 997 C CA . PRO A 1 125 ? 27.487 0.167 -22.698 1.00 88.69 125 PRO A CA 1
ATOM 998 C C . PRO A 1 125 ? 26.666 0.938 -23.743 1.00 88.69 125 PRO A C 1
ATOM 1000 O O . PRO A 1 125 ? 26.996 2.084 -24.050 1.00 88.69 125 PRO A O 1
ATOM 1003 N N . LYS A 1 126 ? 25.579 0.355 -24.273 1.00 87.38 126 LYS A N 1
ATOM 1004 C CA . LYS A 1 126 ? 24.672 1.043 -25.209 1.00 87.38 126 LYS A CA 1
ATOM 1005 C C . LYS A 1 126 ? 23.842 2.109 -24.498 1.00 87.38 126 LYS A C 1
ATOM 1007 O O . LYS A 1 126 ? 23.710 3.210 -25.019 1.00 87.38 126 LYS A O 1
ATOM 1012 N N . ILE A 1 127 ? 23.387 1.829 -23.277 1.00 88.38 127 ILE A N 1
ATOM 1013 C CA . ILE A 1 127 ? 22.714 2.805 -22.407 1.00 88.38 127 ILE A CA 1
ATOM 1014 C C . ILE A 1 127 ? 23.641 3.990 -22.107 1.00 88.38 127 ILE A C 1
ATOM 1016 O O . ILE A 1 127 ? 23.214 5.143 -22.155 1.00 88.38 127 ILE A O 1
ATOM 1020 N N . ALA A 1 128 ? 24.920 3.725 -21.820 1.00 86.75 128 ALA A N 1
ATOM 1021 C CA . ALA A 1 128 ? 25.901 4.776 -21.562 1.00 86.75 128 ALA A CA 1
ATOM 1022 C C . ALA A 1 128 ? 26.104 5.688 -22.785 1.00 86.75 128 ALA A C 1
ATOM 1024 O O . ALA A 1 128 ? 26.105 6.910 -22.632 1.00 86.75 128 ALA A O 1
ATOM 1025 N N . LYS A 1 129 ? 26.200 5.110 -23.991 1.00 88.38 129 LYS A N 1
ATOM 1026 C CA . LYS A 1 129 ? 26.250 5.870 -25.252 1.00 88.38 129 LYS A CA 1
ATOM 1027 C C . LYS A 1 129 ? 24.968 6.668 -25.490 1.00 88.38 129 LYS A C 1
ATOM 1029 O O . LYS A 1 129 ? 25.041 7.865 -25.737 1.00 88.38 129 LYS A O 1
ATOM 1034 N N . PHE A 1 130 ? 23.801 6.054 -25.294 1.00 88.50 130 PHE A N 1
ATOM 1035 C CA . PHE A 1 130 ? 22.508 6.730 -25.420 1.00 88.50 130 PHE A CA 1
ATOM 1036 C C . PHE A 1 130 ? 22.409 7.949 -24.493 1.00 88.50 130 PHE A C 1
ATOM 1038 O O . PHE A 1 130 ? 21.978 9.022 -24.909 1.00 88.50 130 PHE A O 1
ATOM 1045 N N . LYS A 1 131 ? 22.874 7.819 -23.244 1.00 88.88 131 LYS A N 1
ATOM 1046 C CA . LYS A 1 131 ? 22.911 8.929 -22.285 1.00 88.88 131 LYS A CA 1
ATOM 1047 C C . LYS A 1 131 ? 23.837 10.060 -22.738 1.00 88.88 131 LYS A C 1
ATOM 1049 O O . LYS A 1 131 ? 23.519 11.222 -22.498 1.00 88.88 131 LYS A O 1
ATOM 1054 N N . GLN A 1 132 ? 24.970 9.735 -23.359 1.00 87.56 132 GLN A N 1
ATOM 1055 C CA . GLN A 1 132 ? 25.900 10.734 -23.893 1.00 87.56 132 GLN A CA 1
ATOM 1056 C C . GLN A 1 132 ? 25.307 11.473 -25.098 1.00 87.56 132 GLN A C 1
ATOM 1058 O O . GLN A 1 132 ? 25.422 12.690 -25.167 1.00 87.56 132 GLN A O 1
ATOM 1063 N N . GLU A 1 133 ? 24.635 10.757 -25.999 1.00 87.69 133 GLU A N 1
ATOM 1064 C CA . GLU A 1 133 ? 24.076 11.311 -27.239 1.00 87.69 133 GLU A CA 1
ATOM 1065 C C . GLU A 1 133 ? 22.770 12.088 -27.025 1.00 87.69 133 GLU A C 1
ATOM 1067 O O . GLU A 1 133 ? 22.534 13.111 -27.663 1.00 87.69 133 GLU A O 1
ATOM 1072 N N . ARG A 1 134 ? 21.890 11.600 -26.144 1.00 84.00 134 ARG A N 1
ATOM 1073 C CA . ARG A 1 134 ? 20.541 12.155 -25.932 1.00 84.00 134 ARG A CA 1
ATOM 1074 C C . ARG A 1 134 ? 20.411 12.978 -24.653 1.00 84.00 134 ARG A C 1
ATOM 1076 O O . ARG A 1 134 ? 19.331 13.497 -24.386 1.00 84.00 134 ARG A O 1
ATOM 1083 N N . HIS A 1 135 ? 21.470 13.059 -23.843 1.00 85.00 135 HIS A N 1
ATOM 1084 C CA . HIS A 1 135 ? 21.507 13.728 -22.533 1.00 85.00 135 HIS A CA 1
ATOM 1085 C C . HIS A 1 135 ? 20.403 13.298 -21.547 1.00 85.00 135 HIS A C 1
ATOM 1087 O O . HIS A 1 135 ? 20.153 13.969 -20.547 1.00 85.00 135 HIS A O 1
ATOM 1093 N N . ARG A 1 136 ? 19.761 12.151 -21.790 1.00 85.94 136 ARG A N 1
ATOM 1094 C CA . ARG A 1 136 ? 18.702 11.578 -20.953 1.00 85.94 136 ARG A CA 1
ATOM 1095 C C . ARG A 1 136 ? 18.859 10.067 -20.846 1.00 85.94 136 ARG A C 1
ATOM 1097 O O . ARG A 1 136 ? 19.545 9.447 -21.655 1.00 85.94 136 ARG A O 1
ATOM 1104 N N . LEU A 1 137 ? 18.229 9.479 -19.834 1.00 85.88 137 LEU A N 1
ATOM 1105 C CA . LEU A 1 137 ? 18.128 8.025 -19.739 1.00 85.88 137 LEU A CA 1
ATOM 1106 C C . LEU A 1 137 ? 17.082 7.497 -20.741 1.00 85.88 137 LEU A C 1
ATOM 1108 O O . LEU A 1 137 ? 16.168 8.251 -21.098 1.00 85.88 137 LEU A O 1
ATOM 1112 N N . PRO A 1 138 ? 17.218 6.238 -21.196 1.00 86.62 138 PRO A N 1
ATOM 1113 C CA . PRO A 1 138 ? 16.188 5.570 -21.986 1.00 86.62 138 PRO A CA 1
ATOM 1114 C C . PRO A 1 138 ? 14.851 5.564 -21.237 1.00 86.62 138 PRO A C 1
ATOM 1116 O O . PRO A 1 138 ? 14.833 5.357 -20.021 1.00 86.62 138 PRO A O 1
ATOM 1119 N N . ASP A 1 139 ? 13.755 5.805 -21.955 1.00 84.19 139 ASP A N 1
ATOM 1120 C CA . ASP A 1 139 ? 12.404 5.795 -21.392 1.00 84.19 139 ASP A CA 1
ATOM 1121 C C . ASP A 1 139 ? 11.692 4.484 -21.743 1.00 84.19 139 ASP A C 1
ATOM 1123 O O . ASP A 1 139 ? 11.713 4.031 -22.888 1.00 84.19 139 ASP A O 1
ATOM 1127 N N . ILE A 1 140 ? 11.036 3.872 -20.759 1.00 81.12 140 ILE A N 1
ATOM 1128 C CA . ILE A 1 140 ? 10.246 2.652 -20.955 1.00 81.12 140 ILE A CA 1
ATOM 1129 C C . ILE A 1 140 ? 8.964 2.913 -21.764 1.00 81.12 140 ILE A C 1
ATOM 1131 O O . ILE A 1 140 ? 8.414 1.998 -22.380 1.00 81.12 140 ILE A O 1
ATOM 1135 N N . ASN A 1 141 ? 8.510 4.167 -21.801 1.00 80.94 141 ASN A N 1
ATOM 1136 C CA . ASN A 1 141 ? 7.360 4.610 -22.587 1.00 80.94 141 ASN A CA 1
ATOM 1137 C C . ASN A 1 141 ? 7.749 5.076 -23.997 1.00 80.94 141 ASN A C 1
ATOM 1139 O O . ASN A 1 141 ? 6.897 5.575 -24.734 1.00 80.94 141 ASN A O 1
ATOM 1143 N N . ALA A 1 142 ? 9.022 4.942 -24.385 1.00 84.12 142 ALA A N 1
ATOM 1144 C CA . ALA A 1 142 ? 9.461 5.279 -25.729 1.00 84.12 142 ALA A CA 1
ATOM 1145 C C . ALA A 1 142 ? 8.782 4.383 -26.777 1.00 84.12 142 ALA A C 1
ATOM 1147 O O . ALA A 1 142 ? 8.588 3.184 -26.576 1.00 84.12 142 ALA A O 1
ATOM 1148 N N . LEU A 1 143 ? 8.453 4.977 -27.927 1.00 81.88 143 LEU A N 1
ATOM 1149 C CA . LEU A 1 143 ? 7.913 4.248 -29.081 1.00 81.88 143 LEU A CA 1
ATOM 1150 C C . LEU A 1 143 ? 8.964 3.336 -29.733 1.00 81.88 143 LEU A C 1
ATOM 1152 O O . LEU A 1 143 ? 8.609 2.367 -30.401 1.00 81.88 143 LEU A O 1
ATOM 1156 N N . ASP A 1 144 ? 10.248 3.648 -29.549 1.00 85.69 144 ASP A N 1
ATOM 1157 C CA . ASP A 1 144 ? 11.349 2.839 -30.056 1.00 85.69 144 ASP A CA 1
ATOM 1158 C C . ASP A 1 144 ? 11.557 1.597 -29.176 1.00 85.69 144 ASP A C 1
ATOM 1160 O O . ASP A 1 144 ? 11.847 1.689 -27.980 1.00 85.69 144 ASP A O 1
ATOM 1164 N N . ALA A 1 145 ? 11.443 0.418 -29.789 1.00 84.25 145 ALA A N 1
ATOM 1165 C CA . ALA A 1 145 ? 11.626 -0.865 -29.121 1.00 84.25 145 ALA A CA 1
ATOM 1166 C C . ALA A 1 145 ? 13.037 -1.019 -28.531 1.00 84.25 145 ALA A C 1
ATOM 1168 O O . ALA A 1 145 ? 13.205 -1.651 -27.486 1.00 84.25 145 ALA A O 1
ATOM 1169 N N . LEU A 1 146 ? 14.050 -0.430 -29.175 1.00 84.62 146 LEU A N 1
ATOM 1170 C CA . LEU A 1 146 ? 15.435 -0.514 -28.717 1.00 84.62 146 LEU A CA 1
ATOM 1171 C C . LEU A 1 146 ? 15.649 0.372 -27.483 1.00 84.62 146 LEU A C 1
ATOM 1173 O O . LEU A 1 146 ? 16.253 -0.067 -26.503 1.00 84.62 146 LEU A O 1
ATOM 1177 N N . GLU A 1 147 ? 15.089 1.584 -27.490 1.00 86.00 147 GLU A N 1
ATOM 1178 C CA . GLU A 1 147 ? 15.071 2.474 -26.327 1.00 86.00 147 GLU A CA 1
ATOM 1179 C C . GLU A 1 147 ? 14.330 1.849 -25.139 1.00 86.00 147 GLU A C 1
ATOM 1181 O O . GLU A 1 147 ? 14.857 1.830 -24.024 1.00 86.00 147 GLU A O 1
ATOM 1186 N N . LYS A 1 148 ? 13.163 1.252 -25.390 1.00 87.06 148 LYS A N 1
ATOM 1187 C CA . LYS A 1 148 ? 12.387 0.564 -24.360 1.00 87.06 148 LYS A CA 1
ATOM 1188 C C . LYS A 1 148 ? 13.163 -0.597 -23.736 1.00 87.06 148 LYS A C 1
ATOM 1190 O O . LYS A 1 148 ? 13.239 -0.693 -22.513 1.00 87.06 148 LYS A O 1
ATOM 1195 N N . ARG A 1 149 ? 13.816 -1.436 -24.549 1.00 86.75 149 ARG A N 1
ATOM 1196 C CA . ARG A 1 149 ? 14.632 -2.557 -24.045 1.00 86.75 149 ARG A CA 1
ATOM 1197 C C . ARG A 1 149 ? 15.834 -2.074 -23.228 1.00 86.75 149 ARG A C 1
ATOM 1199 O O . ARG A 1 149 ? 16.198 -2.687 -22.229 1.00 86.75 149 ARG A O 1
ATOM 1206 N N . MET A 1 150 ? 16.433 -0.945 -23.611 1.00 87.44 150 MET A N 1
ATOM 1207 C CA . MET A 1 150 ? 17.489 -0.293 -22.831 1.00 87.44 150 MET A CA 1
ATOM 1208 C C . MET A 1 150 ? 16.978 0.256 -21.487 1.00 87.44 150 MET A C 1
ATOM 1210 O O . MET A 1 150 ? 17.703 0.195 -20.493 1.00 87.44 150 MET A O 1
ATOM 1214 N N . ALA A 1 151 ? 15.743 0.762 -21.433 1.00 87.31 151 ALA A N 1
ATOM 1215 C CA . ALA A 1 151 ? 15.112 1.213 -20.194 1.00 87.31 151 ALA A CA 1
ATOM 1216 C C . ALA A 1 151 ? 14.817 0.039 -19.245 1.00 87.31 151 ALA A C 1
ATOM 1218 O O . ALA A 1 151 ? 15.168 0.099 -18.066 1.00 87.31 151 ALA A O 1
ATOM 1219 N N . GLU A 1 152 ? 14.273 -1.062 -19.772 1.00 86.88 152 GLU A N 1
ATOM 1220 C CA . GLU A 1 152 ? 14.068 -2.315 -19.030 1.00 86.88 152 GLU A CA 1
ATOM 1221 C C . GLU A 1 152 ? 15.389 -2.830 -18.435 1.00 86.88 152 GLU A C 1
ATOM 1223 O O . GLU A 1 152 ? 15.467 -3.168 -17.249 1.00 86.88 152 GLU A O 1
ATOM 1228 N N . ALA A 1 153 ? 16.466 -2.802 -19.226 1.00 88.81 153 ALA A N 1
ATOM 1229 C CA . ALA A 1 153 ? 17.785 -3.213 -18.764 1.00 88.81 153 ALA A CA 1
ATOM 1230 C C . ALA A 1 153 ? 18.325 -2.349 -17.615 1.00 88.81 153 ALA A C 1
ATOM 1232 O O . ALA A 1 153 ? 18.934 -2.864 -16.675 1.00 88.81 153 ALA A O 1
ATOM 1233 N N . LEU A 1 154 ? 18.064 -1.041 -17.649 1.00 88.00 154 LEU A N 1
ATOM 1234 C CA . LEU A 1 154 ? 18.450 -0.117 -16.586 1.00 88.00 154 LEU A CA 1
ATOM 1235 C C . LEU A 1 154 ? 17.700 -0.410 -15.276 1.00 88.00 154 LEU A C 1
ATOM 1237 O O . LEU A 1 154 ? 18.322 -0.439 -14.211 1.00 88.00 154 LEU A O 1
ATOM 1241 N N . ILE A 1 155 ? 16.389 -0.658 -15.349 1.00 86.69 155 ILE A N 1
ATOM 1242 C CA . ILE A 1 155 ? 15.547 -0.999 -1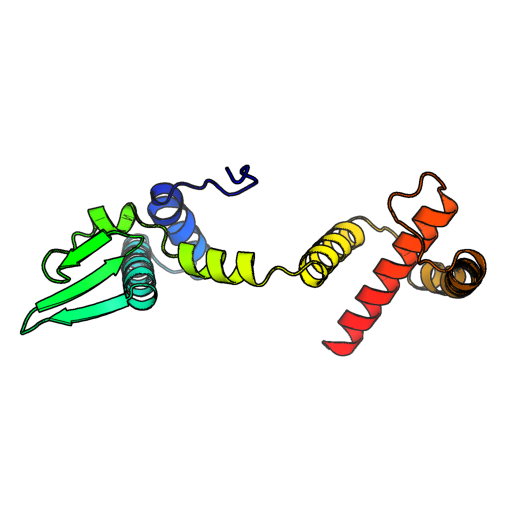4.189 1.00 86.69 155 ILE A CA 1
ATOM 1243 C C . ILE A 1 155 ? 16.032 -2.299 -13.542 1.00 86.69 155 ILE A C 1
ATOM 1245 O O . ILE A 1 155 ? 16.220 -2.362 -12.325 1.00 86.69 155 ILE A O 1
ATOM 1249 N N . PHE A 1 156 ? 16.318 -3.313 -14.359 1.00 87.88 156 PHE A N 1
ATOM 1250 C CA . PHE A 1 156 ? 16.819 -4.600 -13.889 1.00 87.88 156 PHE A CA 1
ATOM 1251 C C . PHE A 1 156 ? 18.167 -4.480 -13.167 1.00 87.88 156 PHE A C 1
ATOM 1253 O O . PHE A 1 156 ? 18.328 -4.997 -12.063 1.00 87.88 156 PHE A O 1
ATOM 1260 N N . LEU A 1 157 ? 19.128 -3.748 -13.742 1.00 86.56 157 LEU A N 1
ATOM 1261 C CA . LEU A 1 157 ? 20.440 -3.535 -13.118 1.00 86.56 157 LEU A CA 1
ATOM 1262 C C . LEU A 1 157 ? 20.340 -2.754 -11.802 1.00 86.56 157 LEU A C 1
ATOM 1264 O O . LEU A 1 157 ? 21.067 -3.048 -10.850 1.00 86.56 157 LEU A O 1
ATOM 1268 N N . ASN A 1 158 ? 19.437 -1.773 -11.729 1.00 85.75 158 ASN A N 1
ATOM 1269 C CA . ASN A 1 158 ? 19.186 -1.029 -10.500 1.00 85.75 158 ASN A CA 1
ATOM 1270 C C . ASN A 1 158 ? 18.630 -1.930 -9.394 1.00 85.75 158 ASN A C 1
ATOM 1272 O O . ASN A 1 158 ? 19.103 -1.839 -8.260 1.00 85.75 158 ASN A O 1
ATOM 1276 N N . ASN A 1 159 ? 17.679 -2.813 -9.709 1.00 84.44 159 ASN A N 1
ATOM 1277 C CA . ASN A 1 159 ? 17.138 -3.756 -8.730 1.00 84.44 159 ASN A CA 1
ATOM 1278 C C . ASN A 1 159 ? 18.161 -4.813 -8.311 1.00 84.44 159 ASN A C 1
ATOM 1280 O O . ASN A 1 159 ? 18.354 -4.999 -7.113 1.00 84.44 159 ASN A O 1
ATOM 1284 N N . LEU A 1 160 ? 18.931 -5.380 -9.244 1.00 84.25 160 LEU A N 1
ATOM 1285 C CA . LEU A 1 160 ? 20.019 -6.309 -8.914 1.00 84.25 160 LEU A CA 1
ATOM 1286 C C . LEU A 1 160 ? 21.049 -5.672 -7.960 1.00 84.25 160 LEU A C 1
ATOM 1288 O O . LEU A 1 160 ? 21.574 -6.313 -7.049 1.00 84.25 160 LEU A O 1
ATOM 1292 N N . ARG A 1 161 ? 21.335 -4.375 -8.137 1.00 84.31 161 ARG A N 1
ATOM 1293 C CA 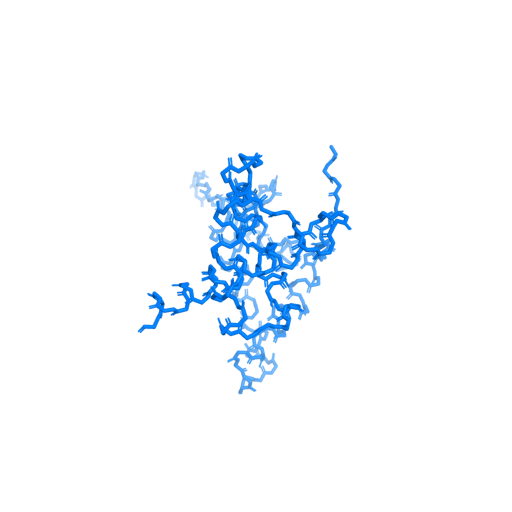. ARG A 1 161 ? 22.211 -3.619 -7.231 1.00 84.31 161 ARG A CA 1
ATOM 1294 C C . ARG A 1 161 ? 21.591 -3.408 -5.846 1.00 84.31 161 ARG A C 1
ATOM 1296 O O . ARG A 1 161 ? 22.341 -3.334 -4.875 1.00 84.31 161 ARG A O 1
ATOM 1303 N N . ARG A 1 162 ? 20.265 -3.264 -5.750 1.00 81.06 162 ARG A N 1
ATOM 1304 C CA . ARG A 1 162 ? 19.542 -3.139 -4.472 1.00 81.06 162 ARG A CA 1
ATOM 1305 C C . ARG A 1 162 ? 19.538 -4.466 -3.717 1.00 81.06 162 ARG A C 1
ATOM 1307 O O . ARG A 1 162 ? 19.866 -4.466 -2.538 1.00 81.06 162 ARG A O 1
ATOM 1314 N N . GLU A 1 163 ? 19.277 -5.578 -4.400 1.00 80.88 163 GLU A N 1
ATOM 1315 C CA . GLU A 1 163 ? 19.323 -6.920 -3.803 1.00 80.88 163 GLU A CA 1
ATOM 1316 C C . GLU A 1 163 ? 20.701 -7.225 -3.205 1.00 80.88 163 GLU A C 1
ATOM 1318 O O . GLU A 1 163 ? 20.795 -7.617 -2.049 1.00 80.88 163 GLU A O 1
ATOM 1323 N N . ARG A 1 164 ? 21.786 -6.916 -3.929 1.00 77.88 164 ARG A N 1
ATOM 1324 C CA . ARG A 1 164 ? 23.165 -7.088 -3.430 1.00 77.88 164 ARG A CA 1
ATOM 1325 C C . ARG A 1 164 ? 23.556 -6.184 -2.258 1.00 77.88 164 ARG A C 1
ATOM 1327 O O . ARG A 1 164 ? 24.604 -6.404 -1.668 1.00 77.88 164 ARG A O 1
ATOM 1334 N N . LYS A 1 165 ? 22.807 -5.112 -1.994 1.00 73.62 165 LYS A N 1
ATOM 1335 C CA . LYS A 1 165 ? 23.051 -4.215 -0.852 1.00 73.62 165 LYS A CA 1
ATOM 1336 C C . LYS A 1 165 ? 22.253 -4.605 0.390 1.00 73.62 165 LYS A C 1
ATOM 1338 O O . LYS A 1 165 ? 22.614 -4.166 1.475 1.00 73.62 165 LYS A O 1
ATOM 1343 N N . ASN A 1 166 ? 21.163 -5.347 0.206 1.00 64.19 166 ASN A N 1
ATOM 1344 C CA . ASN A 1 166 ? 20.229 -5.726 1.264 1.00 64.19 166 ASN A CA 1
ATOM 1345 C C . ASN A 1 166 ? 20.406 -7.184 1.730 1.00 64.19 166 ASN A C 1
ATOM 1347 O O . ASN A 1 166 ? 19.675 -7.606 2.624 1.00 64.19 166 ASN A O 1
ATOM 1351 N N . GLY A 1 167 ? 21.333 -7.934 1.129 1.00 47.97 167 GLY A N 1
ATOM 1352 C CA . GLY A 1 167 ? 21.826 -9.229 1.609 1.00 47.97 167 GLY A CA 1
ATOM 1353 C C . GLY A 1 167 ? 23.264 -9.108 2.080 1.00 47.97 167 GLY A C 1
ATOM 1354 O O . GLY A 1 167 ? 23.614 -9.833 3.032 1.00 47.97 167 GLY A O 1
#

Secondary structure (DSSP, 8-state):
-----S----HHHIIIIIHHHHHHHH-TT--HHHHHHHHHHHHHHHHHHHSEEEEETTEEEEEETTEEEEGGG--HHHHHTS-TTHHHHHHHHHH--HHHHHHHHHHHHHHH----HHHHHHHHHHHHHHHHHHSSPPPTT-S-HHHHHHHHHHHHHHHHHHHHHH-

Foldseek 3Di:
DDDDDDDVQALLCCLVPVQLVVCCVVCVPDDPVRSVVVSLVVLVVLQQVLWDWDDDDPWIWTCGPNDIDTPVPDDSVVSSRGNSCPVVVVVVVVVCDPVNVVVVVLVVLLVVDDDDPVRLVVLVVVQVVCCVVVVDGQDCPDPDPSSNVSVNSVSNVVVVVVVVVVD

pLDDT: mean 76.33, std 12.5, range [33.47, 92.81]

Radius of gyration: 24.1 Å; chains: 1; bounding box: 48×41×65 Å